P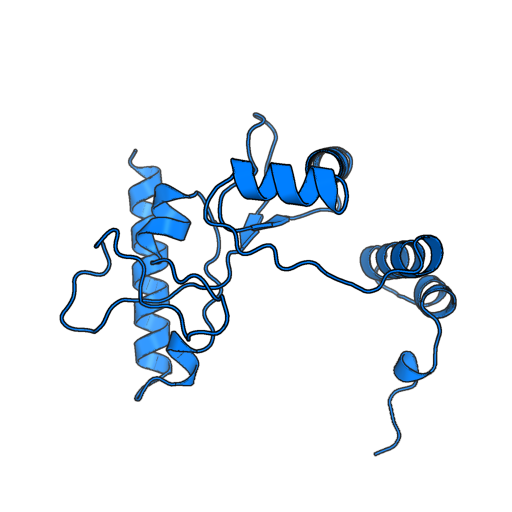rotein AF-A0A2T4CCA8-F1 (afdb_monomer)

pLDDT: mean 76.57, std 13.71, range [48.38, 94.62]

Structure (mmCIF, N/CA/C/O backbone):
data_AF-A0A2T4CCA8-F1
#
_entry.id   AF-A0A2T4CCA8-F1
#
loop_
_atom_site.group_PDB
_atom_site.id
_atom_site.type_symbol
_atom_site.label_atom_id
_atom_site.label_alt_id
_atom_site.label_comp_id
_atom_site.label_asym_id
_atom_site.label_entity_id
_atom_site.label_seq_id
_atom_site.pdbx_PDB_ins_code
_atom_site.Cartn_x
_atom_site.Cartn_y
_atom_site.Cartn_z
_atom_site.occupancy
_atom_site.B_iso_or_equiv
_atom_site.auth_seq_id
_atom_site.auth_comp_id
_atom_site.auth_asym_id
_atom_site.auth_atom_id
_atom_site.pdbx_PDB_model_num
ATOM 1 N N . MET A 1 1 ? -28.520 -13.042 -11.294 1.00 71.56 1 MET A N 1
ATOM 2 C CA . MET A 1 1 ? -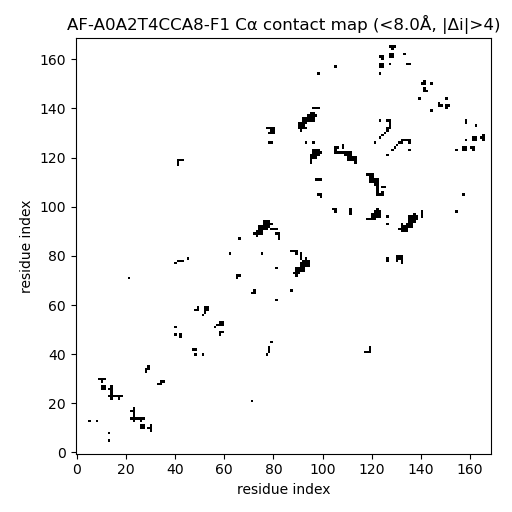28.131 -13.479 -9.935 1.00 71.56 1 MET A CA 1
ATOM 3 C C . MET A 1 1 ? -28.705 -12.467 -8.950 1.00 71.56 1 MET A C 1
ATOM 5 O O . MET A 1 1 ? -28.676 -11.285 -9.274 1.00 71.56 1 MET A O 1
ATOM 9 N N . ALA A 1 2 ? -29.299 -12.888 -7.830 1.00 72.12 2 ALA A N 1
ATOM 10 C CA . ALA A 1 2 ? -29.813 -11.930 -6.845 1.00 72.12 2 ALA A CA 1
ATOM 11 C C . ALA A 1 2 ? -28.642 -11.144 -6.213 1.00 72.12 2 ALA A C 1
ATOM 13 O O . ALA A 1 2 ? -27.590 -11.742 -5.980 1.00 72.12 2 ALA A O 1
ATOM 14 N N . PRO A 1 3 ? -28.783 -9.828 -5.962 1.00 73.25 3 PRO A N 1
ATOM 15 C CA . PRO A 1 3 ? -27.722 -9.035 -5.348 1.00 73.25 3 PRO A CA 1
ATOM 16 C C . PRO A 1 3 ? -27.418 -9.533 -3.931 1.00 73.25 3 PRO A C 1
ATOM 18 O O . PRO A 1 3 ? -28.328 -9.893 -3.182 1.00 73.25 3 PRO A O 1
ATOM 21 N N . HIS A 1 4 ? -26.133 -9.537 -3.572 1.00 82.62 4 HIS A N 1
ATOM 22 C CA . HIS A 1 4 ? -25.660 -10.028 -2.280 1.00 82.62 4 HIS A CA 1
ATOM 23 C C . HIS A 1 4 ? -26.284 -9.229 -1.111 1.00 82.62 4 HIS A C 1
ATOM 25 O O . HIS A 1 4 ? -26.379 -8.002 -1.211 1.00 82.62 4 HIS A O 1
ATOM 31 N N . PRO A 1 5 ? -26.678 -9.866 0.013 1.00 77.00 5 PRO A N 1
ATOM 32 C CA . PRO A 1 5 ? -27.364 -9.193 1.126 1.00 77.00 5 PRO A CA 1
ATOM 33 C C . PRO A 1 5 ? -26.625 -7.982 1.712 1.00 77.00 5 PRO A C 1
ATOM 35 O O . PRO A 1 5 ? -27.258 -7.013 2.128 1.00 77.00 5 PRO A O 1
ATOM 38 N N . THR A 1 6 ? -25.289 -7.985 1.683 1.00 81.81 6 THR A N 1
ATOM 39 C CA . THR A 1 6 ? -24.463 -6.863 2.175 1.00 81.81 6 THR A CA 1
ATOM 40 C C . THR A 1 6 ? -24.683 -5.555 1.416 1.00 81.81 6 THR A C 1
ATOM 42 O O . THR A 1 6 ? -24.351 -4.499 1.943 1.00 81.81 6 THR A O 1
ATOM 45 N N . LEU A 1 7 ? -25.261 -5.603 0.210 1.00 76.69 7 LEU A N 1
ATOM 46 C CA . LEU A 1 7 ? -25.595 -4.419 -0.587 1.00 76.69 7 LEU A CA 1
ATOM 47 C C . LEU A 1 7 ? -26.861 -3.702 -0.096 1.00 76.69 7 LEU A C 1
ATOM 49 O O . LEU A 1 7 ? -27.146 -2.598 -0.547 1.00 76.69 7 LEU A O 1
ATOM 53 N N . LYS A 1 8 ? -27.632 -4.330 0.800 1.00 84.44 8 LYS A N 1
ATOM 54 C CA . LYS A 1 8 ? -28.880 -3.782 1.352 1.00 84.44 8 LYS A CA 1
ATOM 55 C C . LYS A 1 8 ? -28.807 -3.501 2.857 1.00 84.44 8 LYS A C 1
ATOM 57 O O . LYS A 1 8 ? -29.779 -3.011 3.420 1.00 84.44 8 LYS A O 1
ATOM 62 N N . ALA A 1 9 ? -27.685 -3.816 3.503 1.00 88.12 9 ALA A N 1
ATOM 63 C CA . ALA A 1 9 ? -27.470 -3.591 4.929 1.00 88.12 9 ALA A CA 1
ATOM 64 C C . ALA A 1 9 ? -26.718 -2.272 5.174 1.00 88.12 9 ALA A C 1
ATOM 66 O O . ALA A 1 9 ? -25.780 -1.946 4.442 1.00 88.12 9 ALA A O 1
ATOM 67 N N . THR A 1 10 ? -27.106 -1.535 6.219 1.00 92.56 10 THR A N 1
ATOM 68 C CA . THR A 1 10 ? -26.414 -0.307 6.650 1.00 92.56 10 THR A CA 1
ATOM 69 C C . THR A 1 10 ? -25.013 -0.618 7.174 1.00 92.56 10 THR A C 1
ATOM 71 O O . THR A 1 10 ? -24.713 -1.765 7.518 1.00 92.56 10 THR A O 1
ATOM 74 N N . PHE A 1 11 ? -24.142 0.391 7.263 1.00 85.50 11 PHE A N 1
ATOM 75 C CA . PHE A 1 11 ? -22.840 0.203 7.898 1.00 85.50 11 PHE A CA 1
ATOM 76 C C . PHE A 1 11 ? -23.005 -0.188 9.375 1.00 85.50 11 PHE A C 1
ATOM 78 O O . PHE A 1 11 ? -22.415 -1.188 9.773 1.00 85.50 11 PHE A O 1
ATOM 85 N N . ALA A 1 12 ? -23.903 0.445 10.142 1.00 92.88 12 ALA A N 1
ATOM 86 C CA . ALA A 1 12 ? -24.235 -0.007 11.501 1.00 92.88 12 ALA A CA 1
ATOM 87 C C . ALA A 1 12 ? -24.573 -1.512 11.582 1.00 92.88 12 ALA A C 1
ATOM 89 O O . ALA A 1 12 ? -23.915 -2.254 12.307 1.00 92.88 12 ALA A O 1
ATOM 90 N N . ALA A 1 13 ? -25.516 -2.005 10.772 1.00 93.69 13 ALA A N 1
ATOM 91 C CA . ALA A 1 13 ? -25.926 -3.415 10.803 1.00 93.69 13 ALA A CA 1
ATOM 92 C C . ALA A 1 13 ? -24.806 -4.374 10.355 1.00 93.69 13 ALA A C 1
ATOM 94 O O . ALA A 1 13 ? -24.647 -5.481 10.875 1.00 93.69 13 ALA A O 1
ATOM 95 N N . ARG A 1 14 ? -23.993 -3.948 9.381 1.00 91.75 14 ARG A N 1
ATOM 96 C CA . ARG A 1 14 ? -22.804 -4.700 8.961 1.00 91.75 14 ARG A CA 1
ATOM 97 C C . ARG A 1 14 ? -21.723 -4.702 10.040 1.00 91.75 14 ARG A C 1
ATOM 99 O O . ARG A 1 14 ? -20.965 -5.663 10.102 1.00 91.75 14 ARG A O 1
ATOM 106 N N . SER A 1 15 ? -21.648 -3.672 10.886 1.00 90.38 15 SER A N 1
ATOM 107 C CA . SER A 1 15 ? -20.691 -3.623 11.994 1.00 90.38 15 SER A CA 1
ATOM 108 C C . SER A 1 15 ? -20.981 -4.672 13.069 1.00 90.38 15 SER A C 1
ATOM 110 O O . SER A 1 15 ? -20.052 -5.261 13.607 1.00 90.38 15 SER A O 1
ATOM 112 N N . GLU A 1 16 ? -22.258 -4.968 13.319 1.00 94.12 16 GLU A N 1
ATOM 113 C CA . GLU A 1 16 ? -22.703 -5.944 14.326 1.00 94.12 16 GLU A CA 1
ATOM 114 C C . GLU A 1 16 ? -22.464 -7.400 13.907 1.00 94.12 16 GLU A C 1
ATOM 116 O O . GLU A 1 16 ? -22.344 -8.288 14.747 1.00 94.12 16 GLU A O 1
ATOM 121 N N . THR A 1 17 ? -22.417 -7.650 12.597 1.00 91.62 17 THR A N 1
ATOM 122 C CA . THR A 1 17 ? -22.371 -9.000 12.012 1.00 91.62 17 THR A CA 1
ATOM 123 C C . THR A 1 17 ? -21.036 -9.331 11.350 1.00 91.62 17 THR A C 1
ATOM 125 O O . THR A 1 17 ? -20.806 -10.480 10.968 1.00 91.62 17 THR A O 1
ATOM 128 N N . ALA A 1 18 ? -20.144 -8.348 11.199 1.00 87.56 18 ALA A N 1
ATOM 129 C CA . ALA A 1 18 ? -18.814 -8.571 10.660 1.00 87.56 18 ALA A CA 1
ATOM 130 C C . ALA A 1 18 ? -18.013 -9.492 11.588 1.00 87.56 18 ALA A C 1
ATOM 132 O O . ALA A 1 18 ? -17.786 -9.190 12.756 1.00 87.56 18 ALA A O 1
ATOM 133 N N . THR A 1 19 ? -17.541 -10.610 11.040 1.00 87.56 19 THR A N 1
ATOM 134 C CA . THR A 1 19 ? -16.711 -11.578 11.771 1.00 87.56 19 THR A CA 1
ATOM 135 C C . THR A 1 19 ? -15.311 -11.041 12.051 1.00 87.56 19 THR A C 1
ATOM 137 O O . THR A 1 19 ? -14.679 -11.445 13.023 1.00 87.56 19 THR A O 1
ATOM 140 N N . HIS A 1 20 ? -14.826 -10.127 11.205 1.00 70.31 20 HIS A N 1
ATOM 141 C CA . HIS A 1 20 ? -13.523 -9.504 11.368 1.00 70.31 20 HIS A CA 1
ATOM 142 C C . HIS A 1 20 ? -13.645 -8.179 12.147 1.00 70.31 20 HIS A C 1
ATOM 144 O O . HIS A 1 20 ? -14.345 -7.269 11.682 1.00 70.31 20 HIS A O 1
ATOM 150 N N . PRO A 1 21 ? -12.929 -8.004 13.275 1.00 72.25 21 PRO A N 1
ATOM 151 C CA . PRO A 1 21 ? -13.066 -6.828 14.139 1.00 72.25 21 PRO A CA 1
ATOM 152 C C . PRO A 1 21 ? -12.716 -5.506 13.434 1.00 72.25 21 PRO A C 1
ATOM 154 O O . PRO A 1 21 ? -13.397 -4.507 13.648 1.00 72.25 21 PRO A O 1
ATOM 157 N N . LEU A 1 22 ? -11.735 -5.497 12.515 1.00 63.38 22 LEU A N 1
ATOM 158 C CA . LEU A 1 22 ? -11.422 -4.318 11.678 1.00 63.38 22 LEU A CA 1
ATOM 159 C C . LEU A 1 22 ? -12.595 -3.897 10.793 1.00 63.38 22 LEU A C 1
ATOM 161 O O . LEU A 1 22 ? -12.901 -2.715 10.676 1.00 63.38 22 LEU A O 1
ATOM 165 N N . THR A 1 23 ? -13.269 -4.864 10.177 1.00 70.56 23 THR A N 1
ATOM 166 C CA . THR A 1 23 ? -14.417 -4.604 9.313 1.00 70.56 23 THR A CA 1
ATOM 167 C C . THR A 1 23 ? -15.589 -4.063 10.131 1.00 70.56 23 THR A C 1
ATOM 169 O O . THR A 1 23 ? -16.243 -3.115 9.699 1.00 70.56 23 THR A O 1
ATOM 172 N N . ALA A 1 24 ? -15.803 -4.601 11.336 1.00 79.75 24 ALA A N 1
ATOM 173 C CA . ALA A 1 24 ? -16.797 -4.090 12.271 1.00 79.75 24 ALA A CA 1
ATOM 174 C C . ALA A 1 24 ? -16.506 -2.635 12.672 1.00 79.75 24 ALA A C 1
ATOM 176 O O . ALA A 1 24 ? -17.361 -1.759 12.535 1.00 79.75 24 ALA A O 1
ATOM 177 N N . TYR A 1 25 ? -15.275 -2.360 13.108 1.00 77.31 25 TYR A N 1
ATOM 178 C CA . TYR A 1 25 ? -14.853 -1.028 13.530 1.00 77.31 25 TYR A CA 1
ATOM 179 C C . TYR A 1 25 ? -14.926 -0.003 12.393 1.00 77.31 25 TYR A C 1
ATOM 181 O O . TYR A 1 25 ? -15.462 1.088 12.585 1.00 77.31 25 TYR A O 1
ATOM 189 N N . LEU A 1 26 ? -14.471 -0.364 11.189 1.00 72.81 26 LEU A N 1
ATOM 190 C CA . LEU A 1 26 ? -14.543 0.510 10.023 1.00 72.81 26 LEU A CA 1
ATOM 191 C C . LEU A 1 26 ? -15.993 0.842 9.664 1.00 72.81 26 LEU A C 1
ATOM 193 O O . LEU A 1 26 ? -16.309 2.012 9.479 1.00 72.81 26 LEU A O 1
ATOM 197 N N . PHE A 1 27 ? -16.897 -0.142 9.636 1.00 82.81 27 PHE A N 1
ATOM 198 C CA . PHE A 1 27 ? -18.313 0.146 9.411 1.00 82.81 27 PHE A CA 1
ATOM 199 C C . PHE A 1 27 ? -18.902 1.054 10.489 1.00 82.81 27 PHE A C 1
ATOM 201 O O . PHE A 1 27 ? -19.645 1.975 10.158 1.00 82.81 27 PHE A O 1
ATOM 208 N N . LYS A 1 28 ? -18.527 0.861 11.757 1.00 80.75 28 LYS A N 1
ATOM 209 C CA . LYS A 1 28 ? -18.944 1.752 12.842 1.00 80.75 28 LYS A CA 1
ATOM 210 C C . LYS A 1 28 ? -18.445 3.182 12.620 1.00 80.75 28 LYS A C 1
ATOM 212 O O . LYS A 1 28 ? -19.218 4.117 12.785 1.00 80.75 28 LYS A O 1
ATOM 217 N N . LEU A 1 29 ? -17.190 3.370 12.209 1.00 66.75 29 LEU A N 1
ATOM 218 C CA . LEU A 1 29 ? -16.649 4.692 11.880 1.00 66.75 29 LEU A CA 1
ATOM 219 C C . LEU A 1 29 ? -17.342 5.321 10.670 1.00 66.75 29 LEU A C 1
ATOM 221 O O . LEU A 1 29 ? -17.643 6.511 10.708 1.00 66.75 29 LEU A O 1
ATOM 225 N N . MET A 1 30 ? -17.597 4.541 9.618 1.00 74.69 30 MET A N 1
ATOM 226 C CA . MET A 1 30 ? -18.276 5.020 8.412 1.00 74.69 30 MET A CA 1
ATOM 227 C C . MET A 1 30 ? -19.695 5.499 8.721 1.00 74.69 30 MET A C 1
ATOM 229 O O . MET A 1 30 ? -20.122 6.528 8.202 1.00 74.69 30 MET A O 1
ATOM 233 N N . ASP A 1 31 ? -20.399 4.773 9.591 1.00 83.50 31 ASP A N 1
ATOM 234 C CA . ASP A 1 31 ? -21.733 5.124 10.073 1.00 83.50 31 ASP A CA 1
ATOM 235 C C . ASP A 1 31 ? -21.693 6.373 10.973 1.00 83.50 31 ASP A C 1
ATOM 237 O O . ASP A 1 31 ? -22.351 7.368 10.677 1.00 83.50 31 ASP A O 1
ATOM 241 N N . LEU A 1 32 ? -20.826 6.379 11.997 1.00 76.06 32 LEU A N 1
ATOM 242 C CA . LEU A 1 32 ? -20.666 7.494 12.944 1.00 76.06 32 LEU A CA 1
ATOM 243 C C . LEU A 1 32 ? -20.257 8.805 12.268 1.00 76.06 32 LEU A C 1
ATOM 245 O O . LEU A 1 32 ? -20.711 9.876 12.664 1.00 76.06 32 LEU A O 1
ATOM 249 N N . LYS A 1 33 ? -19.365 8.730 11.278 1.00 70.94 33 LYS A N 1
ATOM 250 C CA . LYS A 1 33 ? -18.854 9.898 10.552 1.00 70.94 33 LYS A CA 1
ATOM 251 C C . LYS A 1 33 ? -19.664 10.217 9.298 1.00 70.94 33 LYS A C 1
ATOM 253 O O . LYS A 1 33 ? -19.296 11.147 8.586 1.00 70.94 33 LYS A O 1
ATOM 258 N N . ALA A 1 34 ? -20.714 9.442 9.006 1.00 76.12 34 ALA A N 1
ATOM 259 C CA . ALA A 1 34 ? -21.483 9.520 7.766 1.00 76.12 34 ALA A CA 1
ATOM 260 C C . ALA A 1 34 ? -20.582 9.615 6.514 1.00 76.12 34 ALA A C 1
ATOM 262 O O . ALA A 1 34 ? -20.844 10.392 5.597 1.00 76.12 34 ALA A O 1
ATOM 263 N N . SER A 1 35 ? -19.488 8.848 6.493 1.00 62.88 35 SER A N 1
ATOM 264 C CA . SER A 1 35 ? -18.484 8.898 5.433 1.00 62.88 35 SER A CA 1
ATOM 265 C C . SER A 1 35 ? -18.018 7.503 5.060 1.00 62.88 35 SER A C 1
ATOM 267 O O . SER A 1 35 ? -17.496 6.747 5.871 1.00 62.88 35 SER A O 1
ATOM 269 N N . ASN A 1 36 ? -18.178 7.178 3.788 1.00 70.75 36 ASN A N 1
ATOM 270 C CA . ASN A 1 36 ? -17.625 6.001 3.130 1.00 70.75 36 ASN A CA 1
ATOM 271 C C . ASN A 1 36 ? -16.586 6.392 2.067 1.00 70.75 36 ASN A C 1
ATOM 273 O O . ASN A 1 36 ? -16.272 5.591 1.186 1.00 70.75 36 ASN A O 1
ATOM 277 N N . LEU A 1 37 ? -16.093 7.631 2.136 1.00 53.31 37 LEU A N 1
ATOM 278 C CA . LEU A 1 37 ? -15.108 8.180 1.222 1.00 53.31 37 LEU A CA 1
ATOM 279 C C . LEU A 1 37 ? -13.703 7.809 1.701 1.00 53.31 37 LEU A C 1
ATOM 281 O O . LEU A 1 37 ? -13.293 8.172 2.801 1.00 53.31 37 LEU A O 1
ATOM 285 N N . CYS A 1 38 ? -12.956 7.112 0.853 1.00 57.44 38 CYS A N 1
ATOM 286 C CA . CYS A 1 38 ? -11.522 6.919 1.017 1.00 57.44 38 CYS A CA 1
ATOM 287 C C . CYS A 1 38 ? -10.801 7.936 0.125 1.00 57.44 38 CYS A C 1
ATOM 289 O O . CYS A 1 38 ? -11.058 7.985 -1.078 1.00 57.44 38 CYS A O 1
ATOM 291 N N . LEU A 1 39 ? -9.934 8.764 0.710 1.00 54.22 39 LEU A N 1
ATOM 292 C CA . LEU A 1 39 ? -9.102 9.701 -0.041 1.00 54.22 39 LEU A CA 1
ATOM 293 C C . LEU A 1 39 ? -7.838 8.979 -0.528 1.00 54.22 39 LEU A C 1
ATOM 295 O O . LEU A 1 39 ? -6.996 8.605 0.283 1.00 54.22 39 LEU A O 1
ATOM 299 N N . SER A 1 40 ? -7.687 8.837 -1.846 1.00 53.81 40 SER A N 1
ATOM 300 C CA . SER A 1 40 ? -6.401 8.506 -2.475 1.00 53.81 40 SER A CA 1
ATOM 301 C C . SER A 1 40 ? -5.624 9.807 -2.672 1.00 53.81 40 SER A C 1
ATOM 303 O O . SER A 1 40 ? -5.882 10.548 -3.619 1.00 53.81 40 SER A O 1
ATOM 305 N N . ALA A 1 41 ? -4.753 10.152 -1.724 1.00 51.31 41 ALA A N 1
ATOM 306 C CA . ALA A 1 41 ? -3.999 11.405 -1.751 1.00 51.31 41 ALA A CA 1
ATOM 307 C C . ALA A 1 41 ? -2.709 11.258 -2.578 1.00 51.31 41 ALA A C 1
ATOM 309 O O . ALA A 1 41 ? -1.627 11.042 -2.035 1.00 51.31 41 ALA A O 1
ATOM 310 N N . ASP A 1 42 ? -2.830 11.384 -3.900 1.00 58.97 42 ASP A N 1
ATOM 311 C CA . ASP A 1 42 ? -1.702 11.337 -4.840 1.00 58.97 42 ASP A CA 1
ATOM 312 C C . ASP A 1 42 ? -1.000 12.697 -4.942 1.00 58.97 42 ASP A C 1
ATOM 314 O O . ASP A 1 42 ? -1.187 13.464 -5.890 1.00 58.97 42 ASP A O 1
ATOM 318 N N . VAL A 1 43 ? -0.187 13.008 -3.933 1.00 55.97 43 VAL A N 1
ATOM 319 C CA . VAL A 1 43 ? 0.596 14.246 -3.871 1.00 55.97 43 VAL A CA 1
ATOM 320 C C . VAL A 1 43 ? 2.100 13.993 -3.896 1.00 55.97 43 VAL A C 1
ATOM 322 O O . VAL A 1 43 ? 2.569 12.993 -3.357 1.00 55.97 43 VAL A O 1
ATOM 325 N N . PRO A 1 44 ? 2.875 14.896 -4.524 1.00 49.47 44 PRO A N 1
ATOM 326 C CA . PRO A 1 44 ? 4.287 14.682 -4.820 1.00 49.47 44 PRO A CA 1
ATOM 327 C C . PRO A 1 44 ? 5.209 14.766 -3.597 1.00 49.47 44 PRO A C 1
ATOM 329 O O . PRO A 1 44 ? 6.394 14.461 -3.729 1.00 49.47 44 PRO A O 1
ATOM 332 N N . THR A 1 45 ? 4.719 15.222 -2.434 1.00 54.62 45 THR A N 1
ATOM 333 C CA . THR A 1 45 ? 5.546 15.415 -1.233 1.00 54.62 45 THR A CA 1
ATOM 334 C C . THR A 1 45 ? 4.808 15.086 0.067 1.00 54.62 45 THR A C 1
ATOM 336 O O . THR A 1 45 ? 3.613 15.369 0.198 1.00 54.62 45 THR A O 1
ATOM 339 N N . ALA A 1 46 ? 5.566 14.625 1.069 1.00 49.97 46 ALA A N 1
ATOM 340 C CA . ALA A 1 46 ? 5.187 14.552 2.485 1.00 49.97 46 ALA A CA 1
ATOM 341 C C . ALA A 1 46 ? 4.370 15.751 2.964 1.00 49.97 46 ALA A C 1
ATOM 343 O O . ALA A 1 46 ? 3.326 15.645 3.604 1.00 49.97 46 ALA A O 1
ATOM 344 N N . ARG A 1 47 ? 4.873 16.942 2.636 1.00 58.78 47 ARG A N 1
ATOM 345 C CA . ARG A 1 47 ? 4.341 18.211 3.112 1.00 58.78 47 ARG A CA 1
ATOM 346 C C . ARG A 1 47 ? 2.958 18.490 2.540 1.00 58.78 47 ARG A C 1
ATOM 348 O O . ARG A 1 47 ? 2.096 18.976 3.267 1.00 58.78 47 ARG A O 1
ATOM 355 N N . GLU A 1 48 ? 2.745 18.193 1.262 1.00 59.00 48 GLU A N 1
ATOM 356 C CA . GLU A 1 48 ? 1.433 18.335 0.628 1.00 59.00 48 GLU A CA 1
ATOM 357 C C . GLU A 1 48 ? 0.440 17.292 1.143 1.00 59.00 48 GLU A C 1
ATOM 359 O O . GLU A 1 48 ? -0.729 17.621 1.344 1.00 59.00 48 GLU A O 1
ATOM 364 N N . LEU A 1 49 ? 0.907 16.076 1.450 1.00 57.06 49 LEU A N 1
ATOM 365 C CA . LEU A 1 49 ? 0.081 15.029 2.055 1.00 57.06 49 LEU A CA 1
ATOM 366 C C . LEU A 1 49 ? -0.402 15.446 3.444 1.00 57.06 49 LEU A C 1
ATOM 368 O O . LEU A 1 49 ? -1.597 15.384 3.733 1.00 57.06 49 LEU A O 1
ATOM 372 N N . LEU A 1 50 ? 0.519 15.929 4.279 1.00 55.31 50 LEU A N 1
ATOM 373 C CA . LEU A 1 50 ? 0.217 16.430 5.617 1.00 55.31 50 LEU A CA 1
ATOM 374 C C . LEU A 1 50 ? -0.694 17.660 5.571 1.00 55.31 50 LEU A C 1
ATOM 376 O O . LEU A 1 50 ? -1.627 17.740 6.360 1.00 55.31 50 LEU A O 1
ATOM 380 N N . TYR A 1 51 ? -0.479 18.578 4.625 1.00 64.00 51 TYR A N 1
ATOM 381 C CA . TYR A 1 51 ? -1.334 19.753 4.437 1.00 64.00 51 TYR A CA 1
ATOM 382 C 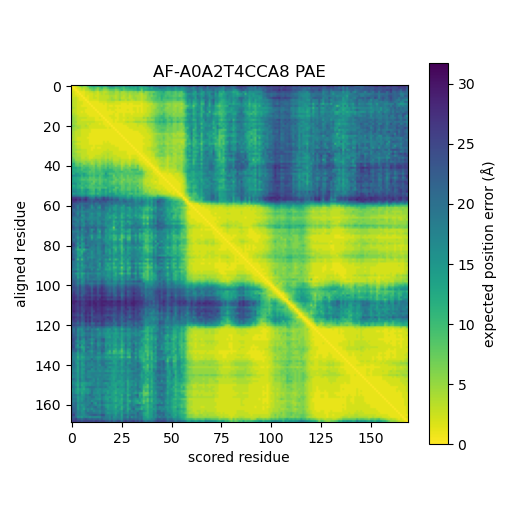C . TYR A 1 51 ? -2.767 19.384 4.030 1.00 64.00 51 TYR A C 1
ATOM 384 O O . TYR A 1 51 ? -3.729 19.902 4.598 1.00 64.00 51 TYR A O 1
ATOM 392 N N . LEU A 1 52 ? -2.925 18.493 3.047 1.00 58.34 52 LEU A N 1
ATOM 393 C CA . LEU A 1 52 ? -4.240 18.036 2.603 1.00 58.34 52 LEU A CA 1
ATOM 394 C C . LEU A 1 52 ? -4.948 17.290 3.719 1.00 58.34 52 LEU A C 1
ATOM 396 O O . LEU A 1 52 ? -6.105 17.560 4.002 1.00 58.34 52 LEU A O 1
ATOM 400 N N . ALA A 1 53 ? -4.263 16.398 4.410 1.00 58.41 53 ALA A N 1
ATOM 401 C CA . ALA A 1 53 ? -4.888 15.690 5.503 1.00 58.41 53 ALA A CA 1
ATOM 402 C C . ALA A 1 53 ? -5.211 16.616 6.696 1.00 58.41 53 ALA A C 1
ATOM 404 O O . ALA A 1 53 ? -6.293 16.526 7.253 1.00 58.41 53 ALA A O 1
ATOM 405 N N . ASP A 1 54 ? -4.403 17.622 7.025 1.00 56.31 54 ASP A N 1
ATOM 406 C CA . ASP A 1 54 ? -4.802 18.642 8.014 1.00 56.31 54 ASP A CA 1
ATOM 407 C C . ASP A 1 54 ? -6.081 19.409 7.596 1.00 56.31 54 ASP A C 1
ATOM 409 O O . ASP A 1 54 ? -6.930 19.744 8.421 1.00 56.31 54 ASP A O 1
ATOM 413 N N . LYS A 1 55 ? -6.281 19.624 6.287 1.00 61.12 55 LYS A N 1
ATOM 414 C CA . LYS A 1 55 ? -7.459 20.314 5.732 1.00 61.12 55 LYS A CA 1
ATOM 415 C C . LYS A 1 55 ? -8.700 19.442 5.536 1.00 61.12 55 LYS A C 1
ATOM 417 O O . LYS A 1 55 ? -9.807 19.977 5.583 1.00 61.12 55 LYS A O 1
ATOM 422 N N . ILE A 1 56 ? -8.533 18.149 5.268 1.00 58.97 56 ILE A N 1
ATOM 423 C CA . ILE A 1 56 ? -9.617 17.235 4.867 1.00 58.97 56 ILE A CA 1
ATOM 424 C C . ILE A 1 56 ? -9.930 16.203 5.977 1.00 58.97 56 ILE A C 1
ATOM 426 O O . ILE A 1 56 ? -11.013 15.622 5.990 1.00 58.97 56 ILE A O 1
ATOM 430 N N . GLY A 1 57 ? -9.021 16.001 6.938 1.00 55.38 57 GLY A N 1
ATOM 431 C CA . GLY A 1 57 ? -9.153 15.098 8.089 1.00 55.38 57 GLY A CA 1
ATOM 432 C C . GLY A 1 57 ? -7.803 14.477 8.518 1.00 55.38 57 GLY A C 1
ATOM 433 O O . GLY A 1 57 ? -7.033 14.031 7.670 1.00 55.38 57 GLY A O 1
ATOM 434 N N . PRO A 1 58 ? -7.510 14.400 9.827 1.00 48.38 58 PRO A N 1
ATOM 435 C CA . PRO A 1 58 ? -6.159 14.541 10.384 1.00 48.38 58 PRO A CA 1
ATOM 436 C C . PRO A 1 58 ? -5.205 13.370 10.065 1.00 48.38 58 PRO A C 1
ATOM 438 O O . PRO A 1 58 ? -5.301 12.316 10.687 1.00 48.38 58 PRO A O 1
ATOM 441 N N . SER A 1 59 ? -4.226 13.561 9.164 1.00 53.84 59 SER A N 1
ATOM 442 C CA . SER A 1 59 ? -3.172 12.558 8.862 1.00 53.84 59 SER A CA 1
ATOM 443 C C . SER A 1 59 ? -2.321 12.238 10.071 1.00 53.84 59 SER A C 1
ATOM 445 O O . SER A 1 59 ? -2.026 11.072 10.306 1.00 53.84 59 SER A O 1
ATOM 447 N N . ILE A 1 60 ? -1.948 13.265 10.839 1.00 59.38 60 ILE A N 1
ATOM 448 C CA . ILE A 1 60 ? -1.183 13.091 12.071 1.00 59.38 60 ILE A CA 1
ATOM 449 C C . ILE A 1 60 ? -1.991 12.202 13.015 1.00 59.38 60 ILE A C 1
ATOM 451 O O . ILE A 1 60 ? -1.472 11.203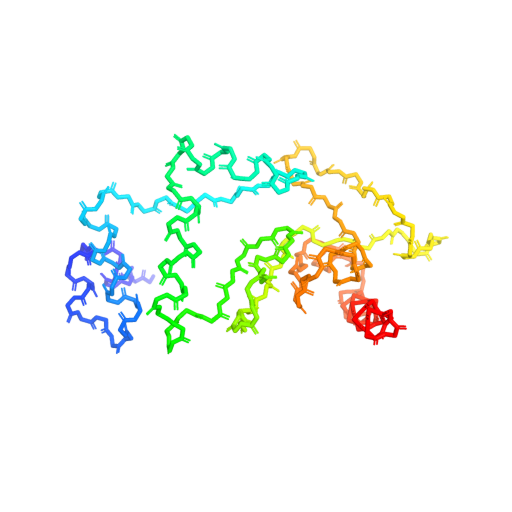 13.481 1.00 59.38 60 ILE A O 1
ATOM 455 N N . ALA A 1 61 ? -3.292 12.450 13.190 1.00 57.09 61 ALA A N 1
ATOM 456 C CA . ALA A 1 61 ? -4.116 11.575 14.021 1.00 57.09 61 ALA A CA 1
ATOM 457 C C . ALA A 1 61 ? -4.287 10.161 13.440 1.00 57.09 61 ALA A C 1
ATOM 459 O O . ALA A 1 61 ? -4.485 9.235 14.212 1.00 57.09 61 ALA A O 1
ATOM 460 N N . CYS A 1 62 ? -4.216 9.958 12.119 1.00 66.69 62 CYS A N 1
ATOM 461 C CA . CYS A 1 62 ? -4.230 8.615 11.529 1.00 66.69 62 CYS A CA 1
ATOM 462 C C . CYS A 1 62 ? -2.942 7.841 11.832 1.00 66.69 62 CYS A C 1
ATOM 464 O O . CYS A 1 62 ? -3.017 6.656 12.146 1.00 66.69 62 CYS A O 1
ATOM 466 N N . VAL A 1 63 ? -1.780 8.497 11.749 1.00 71.50 63 VAL A N 1
ATOM 467 C CA . VAL A 1 63 ? -0.492 7.882 12.100 1.00 71.50 63 VAL A CA 1
ATOM 468 C C . VAL A 1 63 ? -0.406 7.656 13.611 1.00 71.50 63 VAL A C 1
ATOM 470 O O . VAL A 1 63 ? -0.062 6.559 14.036 1.00 71.50 63 VAL A O 1
ATOM 473 N N . GLU A 1 64 ? -0.815 8.629 14.426 1.00 71.38 64 GLU A N 1
ATOM 474 C CA . GLU A 1 64 ? -0.875 8.480 15.886 1.00 71.38 64 GLU A CA 1
ATOM 475 C C . GLU A 1 64 ? -1.860 7.379 16.306 1.00 71.38 64 GLU A C 1
ATOM 477 O O . GLU A 1 64 ? -1.504 6.506 17.088 1.00 71.38 64 GLU A O 1
ATOM 482 N N . ALA A 1 65 ? -3.060 7.319 15.721 1.00 65.88 65 ALA A N 1
ATOM 483 C CA . ALA A 1 65 ? -4.006 6.238 16.002 1.00 65.88 65 ALA A CA 1
ATOM 484 C C . ALA A 1 65 ? -3.468 4.869 15.558 1.00 65.88 65 ALA A C 1
ATOM 486 O O . ALA A 1 65 ? -3.704 3.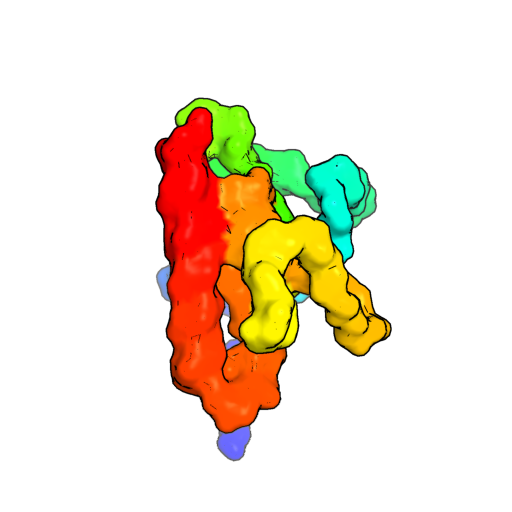866 16.224 1.00 65.88 65 ALA A O 1
ATOM 487 N N . ALA A 1 66 ? -2.729 4.801 14.447 1.00 70.94 66 ALA A N 1
ATOM 488 C CA . ALA A 1 66 ? -2.056 3.569 14.049 1.00 70.94 66 ALA A CA 1
ATOM 489 C C . ALA A 1 66 ? -0.982 3.157 15.066 1.00 70.94 66 ALA A C 1
ATOM 491 O O . ALA A 1 66 ? -0.892 1.979 15.408 1.00 70.94 66 ALA A O 1
ATOM 492 N N . ARG A 1 67 ? -0.215 4.119 15.597 1.00 79.50 67 ARG A N 1
ATOM 493 C CA . ARG A 1 67 ? 0.782 3.904 16.659 1.00 79.50 67 ARG A CA 1
ATOM 494 C C . ARG A 1 67 ? 0.158 3.440 17.970 1.00 79.50 67 ARG A C 1
ATOM 496 O O . ARG A 1 67 ? 0.712 2.549 18.609 1.00 79.50 67 ARG A O 1
ATOM 503 N N . GLU A 1 68 ? -0.997 3.985 18.339 1.00 76.75 68 GLU A N 1
ATOM 504 C CA . GLU A 1 68 ? -1.777 3.557 19.510 1.00 76.75 68 GLU A CA 1
ATOM 505 C C . GLU A 1 68 ? -2.381 2.151 19.345 1.00 76.75 68 GLU A C 1
ATOM 507 O O . GLU A 1 68 ? -2.728 1.502 20.333 1.00 76.75 68 GLU A O 1
ATOM 512 N N . HIS A 1 69 ? -2.475 1.656 18.108 1.00 74.50 69 HIS A N 1
ATOM 513 C CA . HIS A 1 69 ? -3.120 0.392 17.754 1.00 74.50 69 HIS A CA 1
ATOM 514 C C . HIS A 1 69 ? -2.220 -0.498 16.876 1.00 74.50 69 HIS A C 1
ATOM 516 O O . HIS A 1 69 ? -2.674 -1.069 15.883 1.00 74.50 69 HIS A O 1
ATOM 522 N N . LYS A 1 70 ? -0.931 -0.625 17.226 1.00 74.56 70 LYS A N 1
ATOM 523 C CA . LYS A 1 70 ? 0.080 -1.429 16.495 1.00 74.56 70 LYS A CA 1
ATOM 524 C C . LYS A 1 70 ? -0.229 -2.931 16.426 1.00 74.56 70 LYS A C 1
ATOM 526 O O . LYS A 1 70 ? 0.260 -3.619 15.537 1.00 74.56 70 LYS A O 1
ATOM 531 N N . ASP A 1 71 ? -1.045 -3.450 17.340 1.00 62.59 71 ASP A N 1
ATOM 532 C CA . ASP A 1 71 ? -1.565 -4.824 17.309 1.00 62.59 71 ASP A CA 1
ATOM 533 C C . ASP A 1 71 ? -2.614 -5.044 16.204 1.00 62.59 71 ASP A C 1
ATOM 535 O O . ASP A 1 71 ? -2.994 -6.178 15.907 1.00 62.59 71 ASP A O 1
ATOM 539 N N . PHE A 1 72 ? -3.077 -3.956 15.589 1.00 66.75 72 PHE A N 1
ATOM 540 C CA . PHE A 1 72 ? -4.221 -3.934 14.693 1.00 66.75 72 PHE A CA 1
ATOM 541 C C . PHE A 1 72 ? -3.926 -3.260 13.346 1.00 66.75 72 PHE A C 1
ATOM 543 O O . PHE A 1 72 ? -4.322 -3.781 12.301 1.00 66.75 72 PHE A O 1
ATOM 550 N N . VAL A 1 73 ? -3.237 -2.116 13.342 1.00 70.75 73 VAL A N 1
ATOM 551 C CA . VAL A 1 73 ? -2.846 -1.410 12.118 1.00 70.75 73 VAL A CA 1
ATOM 552 C C . VAL A 1 73 ? -1.509 -1.945 11.631 1.00 70.75 73 VAL A C 1
ATOM 554 O O . VAL A 1 73 ? -0.476 -1.743 12.255 1.00 70.75 73 VAL A O 1
ATOM 557 N N . MET A 1 74 ? -1.528 -2.611 10.478 1.00 78.94 74 MET A N 1
ATOM 558 C CA . MET A 1 74 ? -0.326 -3.210 9.892 1.00 78.94 74 MET A CA 1
ATOM 559 C C . MET A 1 74 ? 0.481 -2.258 9.003 1.00 78.94 74 MET A C 1
ATOM 561 O O . MET A 1 74 ? 1.616 -2.575 8.659 1.00 78.94 74 MET A O 1
ATOM 565 N N . GLY A 1 75 ? -0.105 -1.149 8.543 1.00 80.50 75 GLY A N 1
ATOM 566 C CA . GLY A 1 75 ? 0.471 -0.418 7.421 1.00 80.50 75 GLY A CA 1
ATOM 567 C C . GLY A 1 75 ? -0.372 0.707 6.842 1.00 80.50 75 GLY A C 1
ATOM 568 O O . GLY A 1 75 ? -1.516 0.923 7.243 1.00 80.50 75 GLY A O 1
ATOM 569 N N . PHE A 1 76 ? 0.195 1.370 5.837 1.00 80.69 76 PHE A N 1
ATOM 570 C CA . PHE A 1 76 ? -0.414 2.491 5.130 1.00 80.69 76 PHE A CA 1
ATOM 571 C C . PHE A 1 76 ? -0.341 2.319 3.614 1.00 80.69 76 PHE A C 1
ATOM 573 O O . PHE A 1 76 ? 0.580 1.704 3.072 1.00 80.69 76 PHE A O 1
ATOM 580 N N . ILE A 1 77 ? -1.314 2.923 2.929 1.00 81.81 77 ILE A N 1
ATOM 581 C CA . ILE A 1 77 ? -1.188 3.249 1.512 1.00 81.81 77 ILE A CA 1
ATOM 582 C C . ILE A 1 77 ? -0.652 4.676 1.418 1.00 81.81 77 ILE A C 1
ATOM 584 O O . ILE A 1 77 ? -1.347 5.614 1.806 1.00 81.81 77 ILE A O 1
ATOM 588 N N . SER A 1 78 ? 0.576 4.847 0.937 1.00 78.62 78 SER A N 1
ATOM 589 C CA . SER A 1 78 ? 1.253 6.151 0.893 1.00 78.62 78 SER A CA 1
ATOM 590 C C . SER A 1 78 ? 2.315 6.195 -0.205 1.00 78.62 78 SER A C 1
ATOM 592 O O . SER A 1 78 ? 2.744 5.159 -0.709 1.00 78.62 78 SER A O 1
ATOM 594 N N . GLN A 1 79 ? 2.743 7.399 -0.591 1.00 80.44 79 GLN A N 1
ATOM 595 C CA . GLN A 1 79 ? 3.809 7.603 -1.586 1.00 80.44 79 GLN A CA 1
ATOM 596 C C . GLN A 1 79 ? 5.228 7.564 -0.981 1.00 80.44 79 GLN A C 1
ATOM 598 O O . GLN A 1 79 ? 6.212 7.528 -1.716 1.00 80.44 79 GLN A O 1
ATOM 603 N N . GLU A 1 80 ? 5.331 7.535 0.348 1.00 82.81 80 GLU A N 1
ATOM 604 C CA . GLU A 1 80 ? 6.571 7.491 1.127 1.00 82.81 80 GLU A CA 1
ATOM 605 C C . GLU A 1 80 ? 6.332 6.815 2.484 1.00 82.81 80 GLU A C 1
ATOM 607 O O . GLU A 1 80 ? 5.185 6.666 2.920 1.00 82.81 80 GLU A O 1
ATOM 612 N N . THR A 1 81 ? 7.409 6.403 3.148 1.00 87.38 81 THR A N 1
ATOM 613 C CA . THR A 1 81 ? 7.351 5.832 4.492 1.00 87.38 81 THR A CA 1
ATOM 614 C C . THR A 1 81 ? 6.892 6.866 5.516 1.00 87.38 81 THR A C 1
ATOM 616 O O . THR A 1 81 ? 7.359 8.003 5.537 1.00 87.38 81 THR A O 1
ATOM 619 N N . LEU A 1 82 ? 5.979 6.441 6.382 1.00 84.12 82 LEU A N 1
ATOM 620 C CA . LEU A 1 82 ? 5.516 7.171 7.557 1.00 84.12 82 LEU A CA 1
ATOM 621 C C . LEU A 1 82 ? 6.167 6.639 8.845 1.00 84.12 82 LEU A C 1
ATOM 623 O O . LEU A 1 82 ? 5.870 7.154 9.920 1.00 84.12 82 LEU A O 1
ATOM 627 N N . ASN A 1 83 ? 7.056 5.639 8.746 1.00 86.06 83 ASN A N 1
ATOM 628 C CA . ASN A 1 83 ? 7.854 5.175 9.880 1.00 86.06 83 ASN A CA 1
ATOM 629 C C . ASN A 1 83 ? 8.905 6.244 10.209 1.00 86.06 83 ASN A C 1
ATOM 631 O O . ASN A 1 83 ? 9.932 6.342 9.534 1.00 86.06 83 ASN A O 1
ATOM 635 N N . THR A 1 84 ? 8.632 7.054 11.229 1.00 85.75 84 THR A N 1
ATOM 636 C CA . THR A 1 84 ? 9.529 8.118 11.707 1.00 85.75 84 THR A CA 1
ATOM 637 C C . THR A 1 84 ? 9.996 7.886 13.136 1.00 85.75 84 THR A C 1
ATOM 639 O O . THR A 1 84 ? 11.057 8.386 13.507 1.00 85.75 84 THR A O 1
ATOM 642 N N . GLU A 1 85 ? 9.232 7.134 13.929 1.00 85.94 85 GLU A N 1
ATOM 643 C CA . GLU A 1 85 ? 9.569 6.815 15.314 1.00 85.94 85 GLU A CA 1
ATOM 644 C C . GLU A 1 85 ? 10.344 5.490 15.413 1.00 85.94 85 GLU A C 1
ATOM 646 O O . GLU A 1 85 ? 10.164 4.603 14.575 1.00 85.94 85 GLU A O 1
ATOM 651 N N . PRO A 1 86 ? 11.196 5.304 16.441 1.00 88.81 86 PRO A N 1
ATOM 652 C CA . PRO A 1 86 ? 12.043 4.113 16.563 1.00 88.81 86 PRO A CA 1
ATOM 653 C C . PRO A 1 86 ? 11.290 2.779 16.648 1.00 88.81 86 PRO A C 1
ATOM 655 O O . PRO A 1 86 ? 11.870 1.735 16.356 1.00 88.81 86 PRO A O 1
ATOM 658 N N . ASP A 1 87 ? 10.035 2.801 17.097 1.00 87.50 87 ASP A N 1
ATOM 659 C CA . ASP A 1 87 ? 9.190 1.621 17.280 1.00 87.50 87 ASP A CA 1
ATOM 660 C C . ASP A 1 87 ? 8.094 1.490 16.209 1.00 87.50 87 ASP A C 1
ATOM 662 O O . ASP A 1 87 ? 7.203 0.642 16.322 1.00 87.50 87 ASP A O 1
ATOM 666 N N . ASP A 1 88 ? 8.156 2.314 15.161 1.00 88.56 88 ASP A N 1
ATOM 667 C CA . ASP A 1 88 ? 7.308 2.155 13.992 1.00 88.56 88 ASP A CA 1
ATOM 668 C C . ASP A 1 88 ? 7.729 0.901 13.207 1.00 88.56 88 ASP A C 1
ATOM 670 O O . ASP A 1 88 ? 8.888 0.717 12.831 1.00 88.56 88 ASP A O 1
ATOM 674 N N . ALA A 1 89 ? 6.756 0.032 12.937 1.00 88.00 89 ALA A N 1
ATOM 675 C CA . ALA A 1 89 ? 6.944 -1.210 12.189 1.00 88.00 89 ALA A CA 1
ATOM 676 C C . ALA A 1 89 ? 5.837 -1.408 11.140 1.00 88.00 89 ALA A C 1
ATOM 678 O O . ALA A 1 89 ? 5.413 -2.531 10.866 1.00 88.00 89 ALA A O 1
ATOM 679 N N . PHE A 1 90 ? 5.330 -0.307 10.579 1.00 84.44 90 PHE A N 1
ATOM 680 C CA . PHE A 1 90 ? 4.235 -0.329 9.615 1.00 84.44 90 PHE A CA 1
ATOM 681 C C . PHE A 1 90 ? 4.737 -0.646 8.206 1.00 84.44 90 PHE A C 1
ATOM 683 O O . PHE A 1 90 ? 5.763 -0.122 7.769 1.00 84.44 90 PHE A O 1
ATOM 690 N N . ILE A 1 91 ? 3.979 -1.474 7.486 1.00 85.00 91 ILE A N 1
ATOM 691 C CA . ILE A 1 91 ? 4.203 -1.789 6.073 1.00 85.00 91 ILE A CA 1
ATOM 692 C C . ILE A 1 91 ? 3.655 -0.656 5.206 1.00 85.00 91 ILE A C 1
ATOM 694 O O . ILE A 1 91 ? 2.510 -0.237 5.371 1.00 85.00 91 ILE A O 1
ATOM 698 N N . HIS A 1 92 ? 4.423 -0.215 4.219 1.00 88.88 92 HIS A N 1
ATOM 699 C CA . HIS A 1 92 ? 3.984 0.791 3.256 1.00 88.88 92 HIS A CA 1
ATOM 700 C C . HIS A 1 92 ? 3.745 0.161 1.890 1.00 88.88 92 HIS A C 1
ATOM 702 O O . HIS A 1 92 ? 4.604 -0.534 1.346 1.00 88.88 92 HIS A O 1
ATOM 708 N N . MET A 1 93 ? 2.564 0.409 1.326 1.00 88.94 93 MET A N 1
ATOM 709 C CA . MET A 1 93 ? 2.207 -0.032 -0.018 1.00 88.94 93 MET A CA 1
ATOM 710 C C . MET A 1 93 ? 1.894 1.183 -0.889 1.00 88.94 93 MET A C 1
ATOM 712 O O . MET A 1 93 ? 1.096 2.036 -0.506 1.00 88.94 93 MET A O 1
ATOM 716 N N . THR A 1 94 ? 2.476 1.256 -2.082 1.00 86.62 94 THR A N 1
ATOM 717 C CA . THR A 1 94 ? 2.388 2.461 -2.916 1.00 86.62 94 THR A CA 1
ATOM 718 C C . THR A 1 94 ? 1.811 2.168 -4.301 1.00 86.62 94 THR A C 1
ATOM 720 O O . THR A 1 94 ? 2.460 1.472 -5.088 1.00 86.62 94 THR A O 1
ATOM 723 N N . PRO A 1 95 ? 0.617 2.691 -4.644 1.00 85.12 95 PRO A N 1
ATOM 724 C CA . PRO A 1 95 ? 0.085 2.654 -6.001 1.00 85.12 95 PRO A CA 1
ATOM 725 C C . PRO A 1 95 ? 0.783 3.660 -6.913 1.00 85.12 95 PRO A C 1
ATOM 727 O O . PRO A 1 95 ? 1.482 4.568 -6.468 1.00 85.12 95 PRO A O 1
ATOM 730 N N . GLY A 1 96 ? 0.578 3.492 -8.219 1.00 82.06 96 GLY A N 1
ATOM 731 C CA . GLY A 1 96 ? 1.230 4.340 -9.217 1.00 82.06 96 GLY A CA 1
ATOM 732 C C . GLY A 1 96 ? 2.681 3.934 -9.473 1.00 82.06 96 GLY A C 1
ATOM 733 O O . GLY A 1 96 ? 3.502 4.770 -9.831 1.00 82.06 96 GLY A O 1
ATOM 734 N N . CYS A 1 97 ? 3.027 2.656 -9.310 1.00 86.69 97 CYS A N 1
ATOM 735 C CA . CYS A 1 97 ? 4.332 2.175 -9.741 1.00 86.69 97 CYS A CA 1
ATOM 736 C C . CYS A 1 97 ? 4.334 1.880 -11.247 1.00 86.69 97 CYS A C 1
ATOM 738 O O . CYS A 1 97 ? 3.451 1.170 -11.741 1.00 86.69 97 CYS A O 1
ATOM 740 N N . GLN A 1 98 ? 5.325 2.413 -11.964 1.00 87.69 98 GLN A N 1
ATOM 741 C CA . GLN A 1 98 ? 5.533 2.125 -13.379 1.00 87.69 98 GLN A CA 1
ATOM 742 C C . GLN A 1 98 ? 7.024 2.039 -13.712 1.00 87.69 98 GLN A C 1
ATOM 744 O O . GLN A 1 98 ? 7.822 2.851 -13.246 1.00 87.69 98 GLN A O 1
ATOM 749 N N . LEU A 1 99 ? 7.391 1.037 -14.506 1.00 84.44 99 LEU A N 1
ATOM 750 C CA . LEU A 1 99 ? 8.707 0.925 -15.114 1.00 84.44 99 LEU A CA 1
ATOM 751 C C . LEU A 1 99 ? 8.801 1.843 -16.340 1.00 84.44 99 LEU A C 1
ATOM 753 O O . LEU A 1 99 ? 7.788 2.063 -17.016 1.00 84.44 99 LEU A O 1
ATOM 757 N N . PRO A 1 100 ? 9.996 2.385 -16.625 1.00 75.94 100 PRO A N 1
ATOM 758 C CA . PRO A 1 100 ? 10.251 3.015 -17.908 1.00 75.94 100 PRO A CA 1
ATOM 759 C C . PRO A 1 100 ? 10.247 1.964 -19.041 1.00 75.94 100 PRO A C 1
ATOM 761 O O . PRO A 1 100 ? 10.262 0.759 -18.758 1.00 75.94 100 PRO A O 1
ATOM 764 N N . PRO A 1 101 ? 10.193 2.402 -20.312 1.00 72.12 101 PRO A N 1
ATOM 765 C CA . PRO A 1 101 ? 10.325 1.524 -21.476 1.00 72.12 101 PRO A CA 1
ATOM 766 C C . PRO A 1 101 ? 11.577 0.629 -21.429 1.00 72.12 101 PRO A C 1
ATOM 768 O O . PRO A 1 101 ? 12.541 0.920 -20.728 1.00 72.12 101 PRO A O 1
ATOM 771 N N . ASP A 1 102 ? 11.561 -0.471 -22.183 1.00 68.00 102 ASP A N 1
ATOM 772 C CA . ASP A 1 102 ? 12.567 -1.550 -22.133 1.00 68.00 102 ASP A CA 1
ATOM 773 C C . ASP A 1 102 ? 13.991 -1.111 -22.481 1.00 68.00 102 ASP A C 1
ATOM 775 O O . ASP A 1 102 ? 14.958 -1.753 -22.072 1.00 68.00 102 ASP A O 1
ATOM 779 N N . ASP A 1 103 ? 14.115 -0.028 -23.237 1.00 68.44 103 ASP A N 1
ATOM 780 C CA . ASP A 1 103 ? 15.362 0.584 -23.676 1.00 68.44 103 ASP A CA 1
ATOM 781 C C . ASP A 1 103 ? 15.901 1.651 -22.708 1.00 68.44 103 ASP A C 1
ATOM 783 O O . ASP A 1 103 ? 17.015 2.146 -22.897 1.00 68.44 103 ASP A O 1
ATOM 787 N N . GLU A 1 104 ? 15.157 1.977 -21.649 1.00 66.50 104 GLU A N 1
ATOM 788 C CA . GLU A 1 104 ? 15.537 2.968 -20.648 1.00 66.50 104 GLU A CA 1
ATOM 789 C C . GLU A 1 104 ? 15.962 2.330 -19.320 1.00 66.50 104 GLU A C 1
ATOM 791 O O . GLU A 1 104 ? 15.450 1.299 -18.883 1.00 66.50 104 GLU A O 1
ATOM 796 N N . ASP A 1 105 ? 16.913 2.978 -18.641 1.00 66.12 105 ASP A N 1
ATOM 797 C CA . ASP A 1 105 ? 17.397 2.522 -17.340 1.00 66.12 105 ASP A CA 1
ATOM 798 C C . ASP A 1 105 ? 16.276 2.631 -16.275 1.00 66.12 105 ASP A C 1
ATOM 800 O O . ASP A 1 105 ? 15.822 3.748 -15.978 1.00 66.12 105 ASP A O 1
ATOM 804 N N . PRO A 1 106 ? 15.865 1.510 -15.637 1.00 60.19 106 PRO A N 1
ATOM 805 C CA . PRO A 1 106 ? 14.892 1.488 -14.540 1.00 60.19 106 PRO A CA 1
ATOM 806 C C . PRO A 1 106 ? 15.277 2.349 -13.329 1.00 60.19 106 PRO A C 1
ATOM 808 O O . PRO A 1 106 ? 14.418 2.653 -12.495 1.00 60.19 106 PRO A O 1
ATOM 811 N N . GLN A 1 107 ? 16.559 2.711 -13.203 1.00 58.00 107 GLN A N 1
ATOM 812 C CA . GLN A 1 107 ? 17.091 3.574 -12.150 1.00 58.00 107 GLN A CA 1
ATOM 813 C C . GLN A 1 107 ? 16.960 5.078 -12.452 1.00 58.00 107 GLN A C 1
ATOM 815 O O . GLN A 1 107 ? 17.281 5.892 -11.582 1.00 58.00 107 GLN A O 1
ATOM 820 N N . THR A 1 108 ? 16.498 5.491 -13.636 1.00 59.91 108 THR A N 1
ATOM 821 C CA . THR A 1 108 ? 16.288 6.919 -13.908 1.00 59.91 108 THR A CA 1
ATOM 822 C C . THR A 1 108 ? 15.286 7.513 -12.906 1.00 59.91 108 THR A C 1
ATOM 824 O O . THR A 1 108 ? 14.195 6.991 -12.681 1.00 59.91 108 THR A O 1
ATOM 827 N N . ASN A 1 109 ? 15.644 8.645 -12.284 1.00 52.34 109 ASN A N 1
ATOM 828 C CA . ASN A 1 109 ? 14.786 9.402 -11.352 1.00 52.34 109 ASN A CA 1
ATOM 829 C C . ASN A 1 109 ? 13.568 10.059 -12.048 1.00 52.34 109 ASN A C 1
ATOM 831 O O . ASN A 1 109 ? 12.960 10.987 -11.510 1.00 52.34 109 ASN A O 1
ATOM 835 N N . GLY A 1 110 ? 13.239 9.621 -13.265 1.00 50.47 110 GLY A N 1
ATOM 836 C CA . GLY A 1 110 ? 12.193 10.185 -14.095 1.00 50.47 110 GLY A CA 1
ATOM 837 C C . GLY A 1 110 ? 10.810 9.831 -13.567 1.00 50.47 110 GLY A C 1
ATOM 838 O O . GLY A 1 110 ? 10.487 8.675 -13.301 1.00 50.47 110 GLY A O 1
ATOM 839 N N . SER A 1 111 ? 9.965 10.848 -13.444 1.00 51.62 111 SER A N 1
ATOM 840 C CA . SER A 1 111 ? 8.517 10.677 -13.476 1.00 51.62 111 SER A CA 1
ATOM 841 C C . SER A 1 111 ? 8.136 10.060 -14.822 1.00 51.62 111 SER A C 1
ATOM 843 O O . SER A 1 111 ? 8.317 10.705 -15.859 1.00 51.62 111 SER A O 1
ATOM 845 N N . VAL A 1 112 ? 7.609 8.837 -14.822 1.00 60.69 112 VAL A N 1
ATOM 846 C CA . VAL A 1 112 ? 6.990 8.274 -16.027 1.00 60.69 112 VAL A CA 1
ATOM 847 C C . VAL A 1 112 ? 5.708 9.074 -16.282 1.00 60.69 11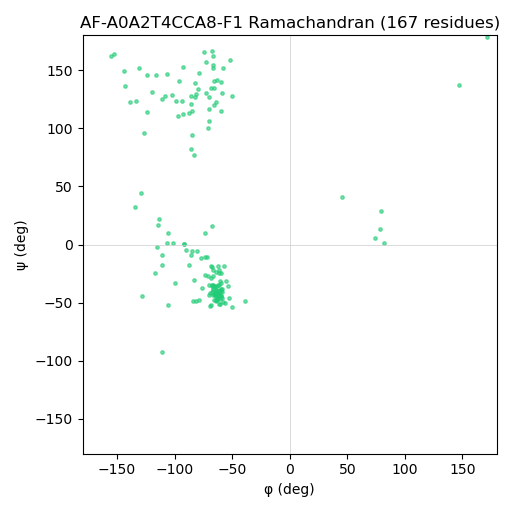2 VAL A C 1
ATOM 849 O O . VAL A 1 112 ? 4.983 9.399 -15.340 1.00 60.69 112 VAL A O 1
ATOM 852 N N . GLY A 1 113 ? 5.462 9.484 -17.529 1.00 54.59 113 GLY A N 1
ATOM 853 C CA . GLY A 1 113 ? 4.336 10.359 -17.868 1.00 54.59 113 GLY A CA 1
ATOM 854 C C . GLY A 1 113 ? 3.007 9.847 -17.299 1.00 54.59 113 GLY A C 1
ATOM 855 O O . GLY A 1 113 ? 2.644 8.689 -17.501 1.00 54.59 113 GLY A O 1
ATOM 856 N N . GLY A 1 114 ? 2.294 10.716 -16.575 1.00 56.84 114 GLY A N 1
ATOM 857 C CA . GLY A 1 114 ? 0.950 10.448 -16.065 1.00 56.84 114 GLY A CA 1
ATOM 858 C C . GLY A 1 114 ? -0.027 10.117 -17.192 1.00 56.84 114 GLY A C 1
ATOM 859 O O . GLY A 1 114 ? 0.092 10.611 -18.310 1.00 56.84 114 GLY A O 1
ATOM 860 N N . ASP A 1 115 ? -1.054 9.334 -16.889 1.00 60.22 115 ASP A N 1
ATOM 861 C CA . ASP A 1 115 ? -2.112 8.947 -17.832 1.00 60.22 115 ASP A CA 1
ATOM 862 C C . ASP A 1 115 ? -3.107 10.080 -18.163 1.00 60.22 115 ASP A C 1
ATOM 864 O O . ASP A 1 115 ? -4.167 9.828 -18.739 1.00 60.22 115 ASP A O 1
ATOM 868 N N . GLY A 1 116 ? -2.807 11.314 -17.748 1.00 52.25 116 GLY A N 1
ATOM 869 C CA . GLY A 1 116 ? -3.701 12.464 -17.863 1.00 52.25 116 GLY A CA 1
ATOM 870 C C . GLY A 1 116 ? -4.881 12.465 -16.882 1.00 52.25 116 GLY A C 1
ATOM 871 O O . GLY A 1 116 ? -5.712 13.362 -16.976 1.00 52.25 116 GLY A O 1
ATOM 872 N N . GLN A 1 117 ? -4.963 11.518 -15.934 1.00 55.56 117 GLN A N 1
ATOM 873 C CA . GLN A 1 117 ? -6.034 11.435 -14.923 1.00 55.56 117 GLN A CA 1
ATOM 874 C C . GLN A 1 117 ? -5.537 11.671 -13.490 1.00 55.56 117 GLN A C 1
ATOM 876 O O . GLN A 1 117 ? -6.182 11.271 -12.525 1.00 55.56 117 GLN A O 1
ATOM 881 N N . GLY A 1 118 ? -4.389 12.333 -13.338 1.00 53.56 118 GLY A N 1
ATOM 882 C CA . GLY A 1 118 ? -3.828 12.681 -12.030 1.00 53.56 118 GLY A CA 1
ATOM 883 C C . GLY A 1 118 ? -3.046 11.556 -11.347 1.00 53.56 118 GLY A C 1
ATOM 884 O O . GLY A 1 118 ? -2.507 11.786 -10.269 1.00 53.56 118 GLY A O 1
ATOM 885 N N . GLN A 1 119 ? -2.911 10.376 -11.970 1.00 55.75 119 GLN A N 1
ATOM 886 C CA . GLN A 1 119 ? -2.030 9.334 -11.448 1.00 55.75 119 GLN A CA 1
ATOM 887 C C . GLN A 1 119 ? -0.569 9.762 -11.631 1.00 55.75 119 GLN A C 1
ATOM 889 O O . GLN A 1 119 ? -0.089 9.914 -12.758 1.00 55.75 119 GLN A O 1
ATOM 894 N N . GLN A 1 120 ? 0.146 9.937 -10.521 1.00 63.56 120 GLN A N 1
ATOM 895 C CA . GLN A 1 120 ? 1.594 10.115 -10.542 1.00 63.56 120 GLN A CA 1
ATOM 896 C C . GLN A 1 120 ? 2.261 8.748 -10.625 1.00 63.56 120 GLN A C 1
ATOM 898 O O . GLN A 1 120 ? 1.969 7.867 -9.814 1.00 63.56 120 GLN A O 1
ATOM 903 N N . TYR A 1 121 ? 3.143 8.577 -11.608 1.00 72.38 121 TYR A N 1
ATOM 904 C CA . TYR A 1 121 ? 3.908 7.351 -11.755 1.00 72.38 121 TYR A CA 1
ATOM 905 C C . TYR A 1 121 ? 5.335 7.518 -11.256 1.00 72.38 121 TYR A C 1
ATOM 907 O O . TYR A 1 121 ? 6.055 8.432 -11.662 1.00 72.38 121 TYR A O 1
ATOM 915 N N . ASN A 1 122 ? 5.739 6.596 -10.389 1.00 83.88 122 ASN A N 1
ATOM 916 C CA . ASN A 1 122 ? 7.075 6.524 -9.822 1.00 83.88 122 ASN A CA 1
ATOM 917 C C . ASN A 1 122 ? 7.691 5.149 -10.108 1.00 83.88 122 ASN A C 1
ATOM 919 O O . ASN A 1 122 ? 7.003 4.124 -10.116 1.00 83.88 122 ASN A O 1
ATOM 923 N N . THR A 1 123 ? 9.004 5.119 -10.318 1.00 89.25 123 THR A N 1
ATOM 924 C CA . THR A 1 123 ? 9.733 3.869 -10.546 1.00 89.25 123 THR A CA 1
ATOM 925 C C . THR A 1 123 ? 9.852 3.054 -9.254 1.00 89.25 123 THR A C 1
ATOM 927 O O . THR A 1 123 ? 9.820 3.627 -8.157 1.00 89.25 123 THR A O 1
ATOM 930 N N . PRO A 1 124 ? 10.052 1.723 -9.336 1.00 91.00 124 PRO A N 1
ATOM 931 C CA . PRO A 1 124 ? 10.371 0.912 -8.161 1.00 91.00 124 PRO A CA 1
ATOM 932 C C . PRO A 1 124 ? 11.581 1.446 -7.382 1.00 91.00 124 PRO A C 1
ATOM 934 O O . PRO A 1 124 ? 11.570 1.428 -6.153 1.00 91.00 124 PRO A O 1
ATOM 937 N N . HIS A 1 125 ? 12.593 1.987 -8.077 1.00 90.75 125 HIS A N 1
ATOM 938 C CA . HIS A 1 125 ? 13.753 2.610 -7.437 1.00 90.75 125 HIS A CA 1
ATOM 939 C C . HIS A 1 125 ? 13.356 3.802 -6.564 1.00 90.75 125 HIS A C 1
ATOM 941 O O . HIS A 1 125 ? 13.773 3.888 -5.409 1.00 90.75 125 HIS A O 1
ATOM 947 N N . LYS A 1 126 ? 12.505 4.696 -7.080 1.00 89.25 126 LYS A N 1
ATOM 948 C CA . LYS A 1 126 ? 12.021 5.840 -6.308 1.00 89.25 126 LYS A CA 1
ATOM 949 C C . LYS A 1 126 ? 11.145 5.400 -5.137 1.00 89.25 126 LYS A C 1
ATOM 951 O O . LYS A 1 126 ? 11.377 5.857 -4.025 1.00 89.25 126 LYS A O 1
ATOM 956 N N . LEU A 1 127 ? 10.177 4.512 -5.362 1.00 89.38 127 LEU A N 1
ATOM 957 C CA . LEU A 1 127 ? 9.217 4.114 -4.327 1.00 89.38 127 LEU A CA 1
ATOM 958 C C . LEU A 1 127 ? 9.860 3.289 -3.211 1.00 89.38 127 LEU A C 1
ATOM 960 O O . LEU A 1 127 ? 9.738 3.621 -2.035 1.00 89.38 127 LEU A O 1
ATOM 964 N N . ILE A 1 128 ? 10.566 2.224 -3.581 1.00 91.06 128 ILE A N 1
ATOM 965 C CA . ILE A 1 128 ? 11.150 1.288 -2.622 1.00 91.06 128 ILE A CA 1
ATOM 966 C C . ILE A 1 128 ? 12.500 1.811 -2.135 1.00 91.06 128 ILE A C 1
ATOM 968 O O . ILE A 1 128 ? 12.747 1.867 -0.934 1.00 91.06 128 ILE A O 1
ATOM 972 N N . GLY A 1 129 ? 13.376 2.222 -3.052 1.00 90.44 129 GLY A N 1
ATOM 973 C CA . GLY A 1 129 ? 14.762 2.571 -2.735 1.00 90.44 129 GLY A CA 1
ATOM 974 C C . GLY A 1 129 ? 14.938 3.931 -2.056 1.00 90.44 129 GLY A C 1
ATOM 975 O O . GLY A 1 129 ? 15.800 4.066 -1.189 1.00 90.44 129 GLY A O 1
ATOM 976 N N . ILE A 1 130 ? 14.147 4.936 -2.446 1.00 89.69 130 ILE A N 1
ATOM 977 C CA . ILE A 1 130 ? 14.288 6.320 -1.957 1.00 89.69 130 ILE A CA 1
ATOM 978 C C . ILE A 1 130 ? 13.181 6.674 -0.962 1.00 89.69 130 ILE A C 1
ATOM 980 O O . ILE A 1 130 ? 13.476 7.135 0.134 1.00 89.69 130 ILE A O 1
ATOM 984 N N . ALA A 1 131 ? 11.919 6.451 -1.328 1.00 87.50 131 ALA A N 1
ATOM 985 C CA . ALA A 1 131 ? 10.768 6.849 -0.521 1.00 87.50 131 ALA A CA 1
ATOM 986 C C . ALA A 1 131 ? 10.459 5.868 0.623 1.00 87.50 131 ALA A C 1
ATOM 988 O O . ALA A 1 131 ? 9.592 6.142 1.444 1.00 87.50 131 ALA A O 1
ATOM 989 N N . GLY A 1 132 ? 11.167 4.737 0.706 1.00 89.81 132 GLY A N 1
ATOM 990 C CA . GLY A 1 132 ? 11.072 3.820 1.842 1.00 89.81 132 GLY A CA 1
ATOM 991 C C . GLY A 1 132 ? 9.838 2.916 1.841 1.00 89.81 132 GLY A C 1
ATOM 992 O O . GLY A 1 132 ? 9.567 2.290 2.858 1.00 89.81 132 GLY A O 1
ATOM 993 N N . SER A 1 133 ? 9.105 2.818 0.729 1.00 90.00 133 SER A N 1
ATOM 994 C CA . SER A 1 133 ? 7.969 1.898 0.610 1.00 90.00 133 SER A CA 1
ATOM 995 C C . SER A 1 133 ? 8.424 0.433 0.640 1.00 90.00 133 SER A C 1
ATOM 997 O O . SER A 1 133 ? 9.564 0.122 0.282 1.00 90.00 133 SER A O 1
ATOM 999 N N . ASP A 1 134 ? 7.551 -0.477 1.061 1.00 90.50 134 ASP A N 1
ATOM 1000 C CA . ASP A 1 134 ? 7.849 -1.912 1.136 1.00 90.50 134 ASP A CA 1
ATOM 1001 C C . ASP A 1 134 ? 7.273 -2.671 -0.059 1.00 90.50 134 ASP A C 1
ATOM 1003 O O . ASP A 1 134 ? 7.856 -3.647 -0.531 1.00 90.50 134 ASP A O 1
ATOM 1007 N N . ILE A 1 135 ? 6.129 -2.213 -0.572 1.00 89.75 135 ILE A N 1
ATOM 1008 C CA . ILE A 1 135 ? 5.377 -2.891 -1.625 1.00 89.75 135 ILE A CA 1
ATOM 1009 C C . ILE A 1 135 ? 4.973 -1.880 -2.697 1.00 89.75 135 ILE A C 1
ATOM 1011 O O . ILE A 1 135 ? 4.254 -0.916 -2.444 1.00 89.75 135 ILE A O 1
ATOM 1015 N N . ALA A 1 136 ? 5.359 -2.150 -3.940 1.00 90.06 136 ALA A N 1
ATOM 1016 C CA . ALA A 1 136 ? 4.849 -1.429 -5.096 1.00 90.06 136 ALA A CA 1
ATOM 1017 C C . ALA A 1 136 ? 3.531 -2.059 -5.579 1.00 90.06 136 ALA A C 1
ATOM 1019 O O . ALA A 1 136 ? 3.470 -3.259 -5.844 1.00 90.06 136 ALA A O 1
ATOM 1020 N N . ILE A 1 137 ? 2.482 -1.251 -5.738 1.00 87.31 137 ILE A N 1
ATOM 1021 C CA 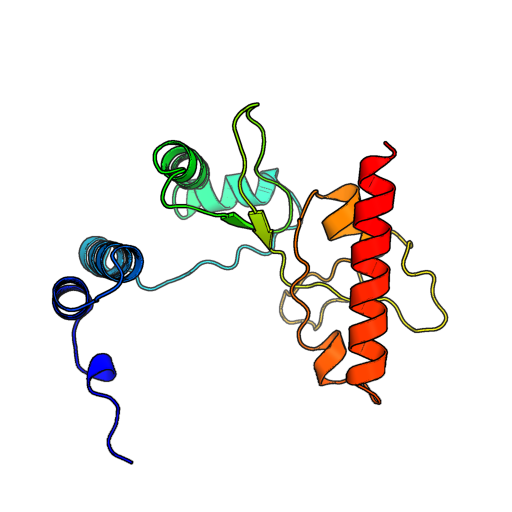. ILE A 1 137 ? 1.210 -1.668 -6.334 1.00 87.31 137 ILE A CA 1
ATOM 1022 C C . ILE A 1 137 ? 1.215 -1.253 -7.808 1.00 87.31 137 ILE A C 1
ATOM 1024 O O . ILE A 1 137 ? 1.149 -0.069 -8.157 1.00 87.31 137 ILE A O 1
ATOM 1028 N N . VAL A 1 138 ? 1.277 -2.257 -8.681 1.00 87.06 138 VAL A N 1
ATOM 1029 C CA . VAL A 1 138 ? 1.342 -2.094 -10.135 1.00 87.06 138 VAL A CA 1
ATOM 1030 C C . VAL A 1 138 ? 0.031 -2.569 -10.749 1.00 87.06 138 VAL A C 1
ATOM 1032 O O . VAL A 1 138 ? -0.405 -3.693 -10.522 1.00 87.06 138 VAL A O 1
ATOM 1035 N N . GLY A 1 139 ? -0.606 -1.704 -11.536 1.00 86.88 139 GLY A N 1
ATOM 1036 C CA . GLY A 1 139 ? -1.833 -2.037 -12.259 1.00 86.88 139 GLY A CA 1
ATOM 1037 C C . GLY A 1 139 ? -1.586 -2.114 -13.758 1.00 86.88 139 GLY A C 1
ATOM 1038 O O . GLY A 1 139 ? -1.208 -3.144 -14.310 1.00 86.88 139 GLY A O 1
ATOM 1039 N N . ARG A 1 140 ? -1.809 -0.984 -14.432 1.00 82.31 140 ARG A N 1
ATOM 1040 C CA . ARG A 1 140 ? -1.805 -0.896 -15.899 1.00 82.31 140 ARG A CA 1
ATOM 1041 C C . ARG A 1 140 ? -0.480 -1.270 -16.551 1.00 82.31 140 ARG A C 1
ATOM 1043 O O . ARG A 1 140 ? -0.539 -1.799 -17.652 1.00 82.31 140 ARG A O 1
ATOM 1050 N N . GLY A 1 141 ? 0.651 -1.027 -15.885 1.00 82.50 141 GLY A N 1
ATOM 1051 C CA . GLY A 1 141 ? 1.971 -1.415 -16.388 1.00 82.50 141 GLY A CA 1
ATOM 1052 C C . GLY A 1 141 ? 2.030 -2.898 -16.754 1.00 82.50 141 GLY A C 1
ATOM 1053 O O . GLY A 1 141 ? 2.413 -3.227 -17.863 1.00 82.50 141 GLY A O 1
ATOM 1054 N N . ILE A 1 142 ? 1.519 -3.772 -15.881 1.00 85.81 142 ILE A N 1
ATOM 1055 C CA . ILE A 1 142 ? 1.456 -5.221 -16.125 1.00 85.81 142 ILE A CA 1
ATOM 1056 C C . ILE A 1 142 ? 0.246 -5.585 -16.992 1.00 85.81 142 ILE A C 1
ATOM 1058 O O . ILE A 1 142 ? 0.368 -6.305 -17.977 1.00 85.81 142 ILE A O 1
ATOM 1062 N N . LEU A 1 143 ? -0.945 -5.078 -16.651 1.00 86.94 143 LEU A N 1
ATOM 1063 C CA . LEU A 1 143 ? -2.197 -5.522 -17.282 1.00 86.94 143 LEU A CA 1
ATOM 1064 C C . LEU A 1 143 ? -2.323 -5.154 -18.767 1.00 86.94 143 LEU A C 1
ATOM 1066 O O . LEU A 1 143 ? -3.139 -5.750 -19.467 1.00 86.94 143 LEU A O 1
ATOM 1070 N N . LYS A 1 144 ? -1.582 -4.144 -19.234 1.00 85.38 144 LYS A N 1
ATOM 1071 C CA . LYS A 1 144 ? -1.586 -3.705 -20.637 1.00 85.38 144 LYS A CA 1
ATOM 1072 C C . LYS A 1 144 ? -0.323 -4.105 -21.400 1.00 85.38 144 LYS A C 1
ATOM 1074 O O . LYS A 1 144 ? -0.211 -3.737 -22.568 1.00 85.38 144 LYS A O 1
ATOM 1079 N N . ALA A 1 145 ? 0.611 -4.810 -20.764 1.00 84.94 145 ALA A N 1
ATOM 1080 C CA . ALA A 1 145 ? 1.813 -5.287 -21.429 1.00 84.94 145 ALA A CA 1
ATOM 1081 C C . ALA A 1 145 ? 1.474 -6.342 -22.488 1.00 84.94 145 ALA A C 1
ATOM 1083 O O . ALA A 1 145 ? 0.486 -7.070 -22.369 1.00 84.94 145 ALA A O 1
ATOM 1084 N N . SER A 1 146 ? 2.312 -6.430 -23.522 1.00 92.00 146 SER A N 1
ATOM 1085 C CA . SER A 1 146 ? 2.222 -7.490 -24.530 1.00 92.00 146 SER A CA 1
ATOM 1086 C C . SER A 1 146 ? 2.449 -8.875 -23.923 1.00 92.00 146 SER A C 1
ATOM 1088 O O . SER A 1 146 ? 1.785 -9.824 -24.332 1.00 92.00 146 SER A O 1
ATOM 1090 N N . ASP A 1 147 ? 3.333 -8.965 -22.926 1.00 93.00 147 ASP A N 1
ATOM 1091 C CA . ASP A 1 147 ? 3.538 -10.146 -22.089 1.00 93.00 147 ASP A CA 1
ATOM 1092 C C . ASP A 1 147 ? 3.424 -9.757 -20.601 1.00 93.00 147 ASP A C 1
ATOM 1094 O O . ASP A 1 147 ? 4.387 -9.283 -19.996 1.00 93.00 147 ASP A O 1
ATOM 1098 N N . PRO A 1 148 ? 2.241 -9.927 -19.981 1.00 89.44 148 PRO A N 1
ATOM 1099 C CA . PRO A 1 148 ? 2.039 -9.585 -18.574 1.00 89.44 148 PRO A CA 1
ATOM 1100 C C . PRO A 1 148 ? 2.873 -10.416 -17.590 1.00 89.44 148 PRO A C 1
ATOM 1102 O O . PRO A 1 148 ? 3.091 -9.972 -16.464 1.00 89.44 148 PRO A O 1
ATOM 1105 N N . VAL A 1 149 ? 3.305 -11.625 -17.964 1.00 94.62 149 VAL A N 1
ATOM 1106 C CA . VAL A 1 149 ? 4.079 -12.502 -17.072 1.00 94.62 149 VAL A CA 1
ATOM 1107 C C . VAL A 1 149 ? 5.531 -12.046 -17.042 1.00 94.62 149 VAL A C 1
ATOM 1109 O O . VAL A 1 149 ? 6.089 -11.867 -15.958 1.00 94.62 149 VAL A O 1
ATOM 1112 N N . GLU A 1 150 ? 6.115 -11.804 -18.216 1.00 92.38 150 GLU A N 1
ATOM 1113 C CA . GLU A 1 150 ? 7.452 -11.220 -18.336 1.00 92.38 150 GLU A CA 1
ATOM 1114 C C . GLU A 1 150 ? 7.501 -9.836 -17.675 1.00 92.38 150 GLU A C 1
ATOM 1116 O O . GLU A 1 150 ? 8.397 -9.553 -16.877 1.00 92.38 150 GLU A O 1
ATOM 1121 N N . GLU A 1 151 ? 6.485 -9.004 -17.911 1.00 89.56 151 GLU A N 1
ATOM 1122 C CA . GLU A 1 151 ? 6.414 -7.673 -17.320 1.00 89.56 151 GLU A CA 1
ATOM 1123 C C . GLU A 1 151 ? 6.331 -7.728 -15.788 1.00 89.56 151 GLU A C 1
ATOM 1125 O O . GLU A 1 151 ? 7.050 -7.007 -15.092 1.00 89.56 151 GLU A O 1
ATOM 1130 N N . ALA A 1 152 ? 5.509 -8.620 -15.227 1.00 88.75 152 ALA A N 1
ATOM 1131 C CA . ALA A 1 152 ? 5.435 -8.806 -13.779 1.00 88.75 152 ALA A CA 1
ATOM 1132 C C . ALA A 1 152 ? 6.791 -9.215 -13.175 1.00 88.75 152 ALA A C 1
ATOM 1134 O O . ALA A 1 152 ? 7.160 -8.724 -12.104 1.00 88.75 152 ALA A O 1
ATOM 1135 N N . GLU A 1 153 ? 7.560 -10.059 -13.868 1.00 92.44 153 GLU A N 1
ATOM 1136 C CA . GLU A 1 153 ? 8.896 -10.474 -13.435 1.00 92.44 153 GLU A CA 1
ATOM 1137 C C . GLU A 1 153 ? 9.909 -9.318 -13.468 1.00 92.44 153 GLU A C 1
ATOM 1139 O O . GLU A 1 153 ? 10.755 -9.200 -12.571 1.00 92.44 153 GLU A O 1
ATOM 1144 N N . ARG A 1 154 ? 9.778 -8.401 -14.435 1.00 91.00 154 ARG A N 1
ATOM 1145 C CA . ARG A 1 154 ? 10.563 -7.158 -14.470 1.00 91.00 154 ARG A CA 1
ATOM 1146 C C . ARG A 1 154 ? 10.261 -6.264 -13.272 1.00 91.00 154 ARG A C 1
ATOM 1148 O O . ARG A 1 154 ? 11.197 -5.837 -12.592 1.00 91.00 154 ARG A O 1
ATOM 1155 N N . TYR A 1 155 ? 8.983 -6.027 -12.953 1.00 91.38 155 TYR A N 1
ATOM 1156 C CA . TYR A 1 155 ? 8.600 -5.255 -11.759 1.00 91.38 155 TYR A CA 1
ATOM 1157 C C . TYR A 1 155 ? 9.113 -5.908 -10.476 1.00 91.38 155 TYR A C 1
ATOM 1159 O O . TYR A 1 155 ? 9.673 -5.218 -9.620 1.00 91.38 155 TYR A O 1
ATOM 1167 N N . ARG A 1 156 ? 8.974 -7.235 -10.354 1.00 93.31 156 ARG A N 1
ATOM 1168 C CA . ARG A 1 156 ? 9.468 -8.004 -9.204 1.00 93.31 156 ARG A CA 1
ATOM 1169 C C . ARG A 1 156 ? 10.974 -7.815 -9.021 1.00 93.31 156 ARG A C 1
ATOM 1171 O O . ARG A 1 156 ? 11.426 -7.499 -7.920 1.00 93.31 156 ARG A O 1
ATOM 1178 N N . SER A 1 157 ? 11.742 -7.975 -10.097 1.00 91.81 157 SER A N 1
ATOM 1179 C CA . SER A 1 157 ? 13.201 -7.834 -10.085 1.00 91.81 157 SER A CA 1
ATOM 1180 C C . SER A 1 157 ? 13.643 -6.406 -9.758 1.00 91.81 157 SER A C 1
ATOM 1182 O O . SER A 1 157 ? 14.528 -6.216 -8.924 1.00 91.81 157 SER A O 1
ATOM 1184 N N . ALA A 1 158 ? 13.001 -5.396 -10.349 1.00 90.94 158 ALA A N 1
ATOM 1185 C CA . ALA A 1 158 ? 13.320 -3.991 -10.107 1.00 90.94 158 ALA A CA 1
ATOM 1186 C C . ALA A 1 158 ? 12.997 -3.549 -8.669 1.00 90.94 158 ALA A C 1
ATOM 1188 O O . ALA A 1 158 ? 13.821 -2.893 -8.031 1.00 90.94 158 ALA A O 1
ATOM 1189 N N . ALA A 1 159 ? 11.835 -3.940 -8.133 1.00 91.00 159 ALA A N 1
ATOM 1190 C CA . ALA A 1 159 ? 11.453 -3.641 -6.753 1.00 91.00 159 ALA A CA 1
ATOM 1191 C C . ALA A 1 159 ? 12.384 -4.331 -5.744 1.00 91.00 159 ALA A C 1
ATOM 1193 O O . ALA A 1 159 ? 12.839 -3.694 -4.793 1.00 91.00 159 ALA A O 1
ATOM 1194 N N . TRP A 1 160 ? 12.734 -5.602 -5.977 1.00 92.88 160 TRP A N 1
ATOM 1195 C CA . TRP A 1 160 ? 13.659 -6.329 -5.105 1.00 92.88 160 TRP A CA 1
ATOM 1196 C C . TRP A 1 160 ? 15.070 -5.740 -5.139 1.00 92.88 160 TRP A C 1
ATOM 1198 O O . TRP A 1 160 ? 15.676 -5.544 -4.088 1.00 92.88 160 TRP A O 1
ATOM 1208 N N . LYS A 1 161 ? 15.573 -5.389 -6.331 1.00 92.56 161 LYS A N 1
ATOM 1209 C CA . LYS A 1 161 ? 16.855 -4.690 -6.485 1.00 92.56 161 LYS A CA 1
ATOM 1210 C C . LYS A 1 161 ? 16.857 -3.392 -5.675 1.00 92.56 161 LYS A C 1
ATOM 1212 O O . LYS A 1 161 ? 17.748 -3.206 -4.850 1.00 92.56 161 LYS A O 1
ATOM 1217 N N . ALA A 1 162 ? 15.830 -2.553 -5.831 1.00 91.31 162 ALA A N 1
ATOM 1218 C CA . ALA A 1 162 ? 15.695 -1.299 -5.089 1.00 91.31 162 ALA A CA 1
ATOM 1219 C C . ALA A 1 162 ? 15.672 -1.505 -3.563 1.00 91.31 162 ALA A C 1
ATOM 1221 O O . ALA A 1 162 ? 16.330 -0.762 -2.835 1.00 91.31 162 ALA A O 1
ATOM 1222 N N . TYR A 1 163 ? 14.976 -2.539 -3.079 1.00 93.31 163 TYR A N 1
ATOM 1223 C CA . TYR A 1 163 ? 15.001 -2.933 -1.668 1.00 93.31 163 TYR A CA 1
ATOM 1224 C C . TYR A 1 163 ? 16.411 -3.328 -1.212 1.00 93.31 163 TYR A C 1
ATOM 1226 O O . TYR A 1 163 ? 16.908 -2.791 -0.226 1.00 93.31 163 TYR A O 1
ATOM 1234 N N . THR A 1 164 ? 17.089 -4.222 -1.937 1.00 92.25 164 THR A N 1
ATOM 1235 C CA . THR A 1 164 ? 18.436 -4.675 -1.555 1.00 92.25 164 THR A CA 1
ATOM 1236 C C . THR A 1 164 ? 19.470 -3.551 -1.588 1.00 92.25 164 THR A C 1
ATOM 1238 O O . THR A 1 164 ? 20.324 -3.492 -0.712 1.00 92.25 164 THR A O 1
ATOM 1241 N N . GLU A 1 165 ? 19.370 -2.621 -2.541 1.00 90.94 165 GLU A N 1
ATOM 1242 C CA . GLU A 1 165 ? 20.231 -1.435 -2.609 1.00 90.94 165 GLU A CA 1
ATOM 1243 C C . GLU A 1 165 ? 19.989 -0.486 -1.431 1.00 90.94 165 GLU A C 1
ATOM 1245 O O . GLU A 1 165 ? 20.944 0.073 -0.895 1.00 90.94 165 GLU A O 1
ATOM 1250 N N . ARG A 1 166 ? 18.730 -0.324 -0.999 1.00 91.25 166 ARG A N 1
ATOM 1251 C CA . ARG A 1 166 ? 18.375 0.475 0.184 1.00 91.25 166 ARG A CA 1
ATOM 1252 C C . ARG A 1 166 ? 19.043 -0.053 1.451 1.00 91.25 166 ARG A C 1
ATOM 1254 O O . ARG A 1 166 ? 19.475 0.751 2.263 1.00 91.25 166 ARG A O 1
ATOM 1261 N N . LEU A 1 167 ? 19.150 -1.375 1.610 1.00 86.06 167 LEU A N 1
ATOM 1262 C CA . LEU A 1 167 ? 19.784 -1.996 2.783 1.00 86.06 167 LEU A CA 1
ATOM 1263 C C . LEU A 1 167 ? 21.298 -1.753 2.879 1.00 86.06 167 LEU A C 1
ATOM 1265 O O . LEU A 1 167 ? 21.877 -1.961 3.940 1.00 86.06 167 LEU A O 1
ATOM 1269 N N . LEU A 1 168 ? 21.945 -1.384 1.771 1.00 84.69 168 LEU A N 1
ATOM 1270 C CA . LEU A 1 168 ? 23.392 -1.166 1.701 1.00 84.69 168 LEU A CA 1
ATOM 1271 C C . LEU A 1 168 ? 23.797 0.295 1.961 1.00 84.69 168 LEU A C 1
ATOM 1273 O O . LEU A 1 168 ? 24.986 0.608 1.879 1.00 84.69 168 LEU A O 1
ATOM 1277 N N . ARG A 1 169 ? 22.830 1.181 2.217 1.00 71.50 169 ARG A N 1
ATOM 1278 C CA . ARG A 1 169 ? 23.039 2.600 2.536 1.00 71.50 169 ARG A CA 1
ATOM 1279 C C . ARG A 1 169 ? 22.999 2.820 4.041 1.00 71.50 169 ARG A C 1
ATOM 1281 O O . ARG A 1 169 ? 23.814 3.646 4.504 1.00 71.50 169 ARG A O 1
#

Radius of gyration: 18.66 Å; Cα contacts (8 Å, |Δi|>4): 220; chains: 1; bounding box: 53×34×44 Å

Sequence (169 aa):
MAPHPTLKATFAARSETATHPLTAYLFKLMDLKASNLCLSADVPTARELLYLADKIGPSIACVEAAREHKDFVMGFISQETLNTEPDDAFIHMTPGCQLPPDDEDPQTNGSVGGDGQGQQYNTP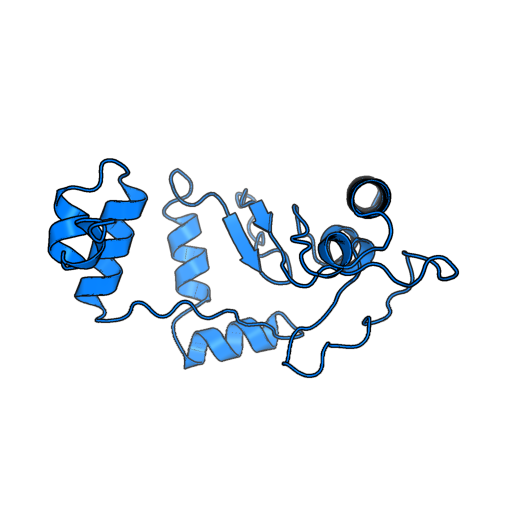HKLIGIAGSDIAIVGRGILKASDPVEEAERYRSAAWKAYTERLLR

Foldseek 3Di:
DDDDVVVVDQLQRCLVVPPDPVSNVVSVCCVVVVDPDDDPPLDPDPVVVCVVCVVPPHPVVVVVVCVVPVVPAQADADQADPPPDPPDRHAYEYEQEAADDPPDDLLPQDFDDDPVPSRTHGGLLCRVQPRPHDHYDDDCRLVVDPHSVVSVVVSVVRNVVSNVNNVVD

Mean predicted aligned error: 11.17 Å

Nearest PDB structures (foldseek):
  3g3d-assembly1_B  TM=5.592E-01  e=2.150E-09  Homo sapiens
  2qcg-assembly1_B  TM=5.752E-01  e=4.040E-09  Homo sapiens
  7q1h-assembly1_A  TM=5.756E-01  e=7.127E-09  Homo sapiens
  2v30-assembly1_A  TM=5.688E-01  e=8.612E-09  Homo sapiens
  8u0z-assembly1_A  TM=5.635E-01  e=5.365E-08  Coffea arabica

Secondary structure (DSSP, 8-state):
-PPPGGGSS-HHHHHHH-SSHHHHHHHHHHHHTT---------SSHHHHHHHHHHHS-HHHHHHHHHHTTTT--EEE-SS----STT---EEEEE-B-PPPTTS-TT----BPP-SSSPPBB-HIIIIIIS--SEEE-SHHHHTSSSHHHHHHHHHHHHHHHHHHHTT-

Organism: NCBI:txid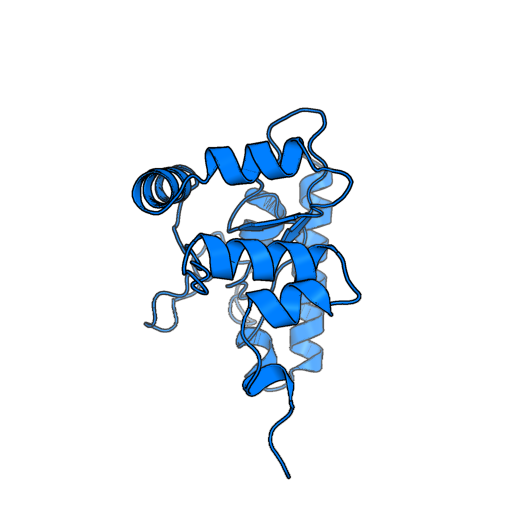983965

Solvent-accessible surface area (backbone atoms only — not comparable to full-atom values): 9857 Å² total; per-residue (Å²): 131,84,80,62,70,75,82,78,50,53,41,56,61,44,22,78,67,40,89,48,67,68,57,13,51,51,22,41,48,26,48,75,66,75,41,90,80,80,84,82,81,78,52,99,40,74,66,56,46,47,51,48,19,63,75,78,54,54,43,69,57,52,54,51,51,33,65,78,33,60,95,72,42,62,55,46,81,40,81,44,51,81,69,79,55,96,84,53,80,60,45,28,35,23,72,40,34,37,77,62,59,95,92,49,68,61,75,54,90,55,70,48,82,53,86,82,76,71,52,62,29,36,20,37,32,49,34,28,36,66,30,55,27,75,37,77,38,66,55,64,64,30,77,69,39,96,49,41,66,63,44,45,51,50,53,52,52,45,34,49,49,17,44,58,56,45,76,75,111

InterPro domains:
  IPR001754 Orotidine 5'-phosphate decarboxylase domain [PF00215] (60-155)
  IPR011060 Ribulose-phosphate binding barrel [SSF51366] (9-64)
  IPR011060 Ribulose-phosphate binding barrel [SSF51366] (63-166)
  IPR013785 Aldolase-type TIM barrel [G3DSA:3.20.20.70] (7-61)
  IPR013785 Aldolase-type TIM barrel [G3DSA:3.20.20.70] (62-169)
  IPR014732 Orotidine 5'-phosphate decarboxylase [PTHR32119] (61-167)